Protein AF-A0A1I2RCV0-F1 (afdb_monomer_lite)

Secondary structure (DSSP, 8-state):
--HHHHHHHHHHHTT-HHHHHHHHHHHHHHHTTSS-HHHHHHHHHHHHHHHHHHHHHHHHHHHHT-SS---GGG--TTT-TTS-HHHHHHHHHTGGGG-

Sequence (99 aa):
MNQYQRLIDNLTKLNLNNMAESIADYRQQVNDSQISFSEALLELTDKEIAYQRQESLKRRIKRARFPIVKRLSDFNYQFQPLVNRQQIDEFATMSFLDN

pLDDT: mean 93.37, std 5.41, range [58.44, 97.88]

Organism: NCBI:txid1423798

Foldseek 3Di:
DDPLVVVLVVCVVVVLNQLSVCVVVLVVCCVVVVDPPVVSVVVSVVVSVVVVVVVVVVVVVVVVPPVDDDDPVNDDCVVPVVDDPVVVVCVVVVVVVVD

Structure (mmCIF, N/CA/C/O backbone):
data_AF-A0A1I2RCV0-F1
#
_entry.id   AF-A0A1I2RCV0-F1
#
loop_
_atom_site.group_PDB
_atom_site.id
_atom_site.type_symbol
_atom_site.label_atom_id
_atom_site.label_alt_id
_atom_site.label_comp_id
_atom_site.label_asym_id
_atom_site.label_entity_id
_atom_site.label_seq_id
_atom_site.pdbx_PDB_ins_code
_atom_site.Cartn_x
_atom_site.Cartn_y
_atom_site.Cartn_z
_atom_site.occupancy
_atom_site.B_iso_or_equiv
_atom_site.auth_seq_id
_atom_site.auth_comp_id
_atom_site.auth_asym_id
_atom_site.auth_atom_id
_atom_site.pdbx_PDB_model_num
ATOM 1 N N . MET A 1 1 ? 0.869 17.211 24.564 1.00 61.44 1 MET A N 1
ATOM 2 C CA . MET A 1 1 ? 0.767 16.652 23.196 1.00 61.44 1 MET A CA 1
ATOM 3 C C . MET A 1 1 ? -0.523 15.844 23.108 1.00 61.44 1 MET A C 1
ATOM 5 O O . MET A 1 1 ? -0.737 15.017 23.984 1.00 61.44 1 MET A O 1
ATOM 9 N N . ASN A 1 2 ? -1.413 16.131 22.151 1.00 90.81 2 ASN A N 1
ATOM 10 C CA . ASN A 1 2 ? -2.700 15.428 22.010 1.00 90.81 2 ASN A CA 1
ATOM 11 C C . ASN A 1 2 ? -2.464 13.974 21.533 1.00 90.81 2 ASN A C 1
ATOM 13 O O . ASN A 1 2 ? -1.523 13.728 20.776 1.00 90.81 2 ASN A O 1
ATOM 17 N N . GLN A 1 3 ? -3.300 13.023 21.969 1.00 92.12 3 GLN A N 1
ATOM 18 C CA . GLN A 1 3 ? -3.276 11.619 21.535 1.00 92.12 3 GLN A CA 1
ATOM 19 C C . GLN A 1 3 ? -3.247 11.479 20.004 1.00 92.12 3 GLN A C 1
ATOM 21 O O . GLN A 1 3 ? -2.489 10.661 19.489 1.00 92.12 3 GLN A O 1
ATOM 26 N N . TYR A 1 4 ? -3.988 12.326 19.282 1.00 91.94 4 TYR A N 1
ATOM 27 C CA . TYR A 1 4 ? -4.002 12.332 17.816 1.00 91.94 4 TYR A CA 1
ATOM 28 C C . TYR A 1 4 ? -2.633 12.675 17.207 1.00 91.94 4 TYR A C 1
ATOM 30 O O . TYR A 1 4 ? -2.157 11.983 16.313 1.00 91.94 4 TYR A O 1
ATOM 38 N N . GLN A 1 5 ? -1.948 13.687 17.748 1.00 94.12 5 GLN A N 1
ATOM 39 C CA . GLN A 1 5 ? -0.611 14.056 17.274 1.00 94.12 5 GLN A CA 1
ATOM 40 C C . GLN A 1 5 ? 0.394 12.927 17.518 1.00 94.12 5 GLN A C 1
ATOM 42 O O . GLN A 1 5 ? 1.200 12.607 16.655 1.00 94.12 5 GLN A O 1
ATOM 47 N N . ARG A 1 6 ? 0.317 12.277 18.685 1.00 96.44 6 ARG A N 1
ATOM 48 C CA . ARG A 1 6 ? 1.188 11.141 19.006 1.00 96.44 6 ARG A CA 1
ATOM 49 C C . ARG A 1 6 ? 0.943 9.948 18.075 1.00 96.44 6 ARG A C 1
ATOM 51 O O . ARG A 1 6 ? 1.889 9.234 17.761 1.00 96.44 6 ARG A O 1
ATOM 58 N N . LEU A 1 7 ? -0.300 9.730 17.644 1.00 95.12 7 LEU A N 1
ATOM 59 C CA . LEU A 1 7 ? -0.640 8.703 16.662 1.00 95.12 7 LEU A CA 1
ATOM 60 C C . LEU A 1 7 ? 0.008 8.998 15.306 1.00 95.12 7 LEU A C 1
ATOM 62 O O . LEU A 1 7 ? 0.703 8.129 14.790 1.00 95.12 7 LEU A O 1
ATOM 66 N N . ILE A 1 8 ? -0.144 10.218 14.783 1.00 96.19 8 ILE A N 1
ATOM 67 C CA . ILE A 1 8 ? 0.514 10.640 13.535 1.00 96.19 8 ILE A CA 1
ATOM 68 C C . ILE A 1 8 ? 2.029 10.444 13.639 1.00 96.19 8 ILE A C 1
ATOM 70 O O . ILE A 1 8 ? 2.627 9.798 12.784 1.00 96.19 8 ILE A O 1
ATOM 74 N N . ASP A 1 9 ? 2.649 10.919 14.720 1.00 96.69 9 ASP A N 1
ATOM 75 C CA . ASP A 1 9 ? 4.094 10.788 14.909 1.00 96.69 9 ASP A CA 1
ATOM 76 C C . ASP A 1 9 ? 4.548 9.320 14.949 1.00 96.69 9 ASP A C 1
ATOM 78 O O . ASP A 1 9 ? 5.611 8.979 14.425 1.00 96.69 9 ASP A O 1
ATOM 82 N N . ASN A 1 10 ? 3.759 8.436 15.570 1.00 97.38 10 ASN A N 1
ATOM 83 C CA . ASN A 1 10 ? 4.038 7.002 15.593 1.00 97.38 10 ASN A CA 1
ATOM 84 C C . ASN A 1 10 ? 3.932 6.386 14.192 1.00 97.38 10 ASN A C 1
ATOM 86 O O . ASN A 1 10 ? 4.820 5.630 13.806 1.00 97.38 10 ASN A O 1
ATOM 90 N N . LEU A 1 11 ? 2.885 6.718 13.433 1.00 96.62 11 LEU A N 1
ATOM 91 C CA . LEU A 1 11 ? 2.695 6.227 12.065 1.00 96.62 11 LEU A CA 1
ATOM 92 C C . LEU A 1 11 ? 3.860 6.654 11.167 1.00 96.62 11 LEU A C 1
ATOM 94 O O . LEU A 1 11 ? 4.467 5.811 10.510 1.00 96.62 11 LEU A O 1
ATOM 98 N N . THR A 1 12 ? 4.266 7.921 11.240 1.00 95.44 12 THR A N 1
ATOM 99 C CA . THR A 1 12 ? 5.425 8.439 10.502 1.00 95.44 12 THR A CA 1
ATOM 100 C C . THR A 1 12 ? 6.719 7.711 10.881 1.00 95.44 12 THR A C 1
ATOM 102 O O . THR A 1 12 ? 7.490 7.314 10.008 1.00 95.44 12 THR A O 1
ATOM 105 N N . LYS A 1 13 ? 6.962 7.455 12.177 1.00 96.94 13 LYS A N 1
ATOM 106 C CA . LYS A 1 13 ? 8.143 6.693 12.640 1.00 96.94 13 LYS A CA 1
ATOM 107 C C . LYS A 1 13 ? 8.154 5.244 12.154 1.00 96.94 13 LYS A C 1
ATOM 109 O O . LYS A 1 13 ? 9.226 4.688 11.929 1.00 96.94 13 LYS A O 1
ATOM 114 N N . LEU A 1 14 ? 6.979 4.643 11.986 1.00 96.69 14 LEU A N 1
ATOM 115 C CA . LEU A 1 14 ? 6.813 3.308 11.412 1.00 96.69 14 LEU A CA 1
ATOM 116 C C . LEU A 1 14 ? 6.889 3.305 9.874 1.00 96.69 14 LEU A C 1
ATOM 118 O O . LEU A 1 14 ? 6.795 2.241 9.269 1.00 96.69 14 LEU A O 1
ATOM 122 N N . ASN A 1 15 ? 7.117 4.462 9.242 1.00 94.81 15 ASN A N 1
ATOM 123 C CA . ASN A 1 15 ? 7.059 4.674 7.793 1.00 94.81 15 ASN A CA 1
ATOM 124 C C . ASN A 1 15 ? 5.676 4.395 7.182 1.00 94.81 15 ASN A C 1
ATOM 126 O O . ASN A 1 15 ? 5.593 4.044 6.008 1.00 94.81 15 ASN A O 1
ATOM 130 N N . LEU A 1 16 ? 4.606 4.566 7.961 1.00 97.12 16 LEU A N 1
ATOM 131 C CA . LEU A 1 16 ? 3.213 4.437 7.530 1.00 97.12 16 LEU A CA 1
ATOM 132 C C . LEU A 1 16 ? 2.661 5.811 7.114 1.00 97.12 16 LEU A C 1
ATOM 134 O O . LEU A 1 16 ? 1.707 6.324 7.700 1.00 97.12 16 LEU A O 1
ATOM 138 N N . ASN A 1 17 ? 3.344 6.470 6.177 1.00 94.12 17 ASN A N 1
ATOM 139 C CA . ASN A 1 17 ? 3.119 7.890 5.886 1.00 94.12 17 ASN A CA 1
ATOM 140 C C . ASN A 1 17 ? 1.774 8.145 5.193 1.00 94.12 17 ASN A C 1
ATOM 142 O O . ASN A 1 17 ? 1.098 9.113 5.521 1.00 94.12 17 ASN A O 1
ATOM 146 N N . ASN A 1 18 ? 1.355 7.266 4.280 1.00 95.50 18 ASN A N 1
ATOM 147 C CA . ASN A 1 18 ? 0.069 7.403 3.593 1.00 95.50 18 ASN A CA 1
ATOM 148 C C . 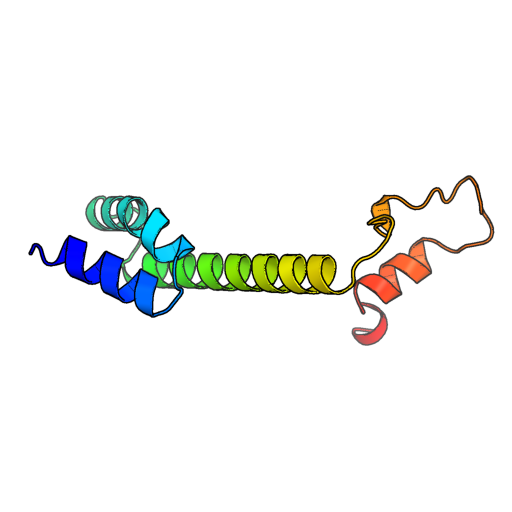ASN A 1 18 ? -1.088 7.174 4.577 1.00 95.50 18 ASN A C 1
ATOM 150 O O . ASN A 1 18 ? -2.077 7.908 4.579 1.00 95.50 18 ASN A O 1
ATOM 154 N N . MET A 1 19 ? -0.915 6.216 5.490 1.00 96.19 19 MET A N 1
ATOM 155 C CA . MET A 1 19 ? -1.838 6.015 6.602 1.00 96.19 19 MET A CA 1
ATOM 156 C C . MET A 1 19 ? -1.911 7.253 7.508 1.00 96.19 19 MET A C 1
ATOM 158 O O . MET A 1 19 ? -3.008 7.659 7.877 1.00 96.19 19 MET A O 1
ATOM 162 N N . ALA A 1 20 ? -0.778 7.882 7.839 1.00 96.19 20 ALA A N 1
ATOM 163 C CA . ALA A 1 20 ? -0.743 9.101 8.653 1.00 96.19 20 ALA A CA 1
ATOM 164 C C . ALA A 1 20 ? -1.469 10.285 7.991 1.00 96.19 20 ALA A C 1
ATOM 166 O O . ALA A 1 20 ? -2.122 11.063 8.685 1.00 96.19 20 ALA A O 1
ATOM 167 N N . GLU A 1 21 ? -1.380 10.402 6.666 1.00 94.88 21 GLU A N 1
ATOM 168 C CA . GLU A 1 21 ? -2.088 11.418 5.879 1.00 94.88 21 GLU A CA 1
ATOM 169 C C . GLU A 1 21 ? -3.596 11.132 5.792 1.00 94.88 21 GLU A C 1
ATOM 171 O O . GLU A 1 21 ? -4.403 12.051 5.904 1.00 94.88 21 GLU A O 1
ATOM 176 N N . SER A 1 22 ? -3.983 9.860 5.656 1.00 94.88 22 SER A N 1
ATOM 177 C CA . SER A 1 22 ? -5.376 9.454 5.413 1.00 94.88 22 SER A CA 1
ATOM 178 C C . SER A 1 22 ? -6.200 9.219 6.687 1.00 94.88 22 SER A C 1
ATOM 180 O O . SER A 1 22 ? -7.428 9.163 6.632 1.00 94.88 22 SER A O 1
ATOM 182 N N . ILE A 1 23 ? -5.567 9.049 7.854 1.00 94.94 23 ILE A N 1
ATOM 183 C CA . ILE A 1 23 ? -6.258 8.619 9.085 1.00 94.94 23 ILE A CA 1
ATOM 184 C C . ILE A 1 23 ? -7.339 9.597 9.566 1.00 94.94 23 ILE A C 1
ATOM 186 O O . ILE A 1 23 ? -8.280 9.180 10.245 1.00 94.94 23 ILE A O 1
ATOM 190 N N . ALA A 1 24 ? -7.226 10.882 9.218 1.00 93.94 24 ALA A N 1
ATOM 191 C CA . ALA A 1 24 ? -8.223 11.898 9.548 1.00 93.94 24 ALA A CA 1
ATOM 192 C C . ALA A 1 24 ? -9.578 11.582 8.895 1.00 93.94 24 ALA A C 1
ATOM 194 O O . ALA A 1 24 ? -10.606 11.560 9.576 1.00 93.94 24 ALA A O 1
ATOM 195 N N . ASP A 1 25 ? -9.550 11.256 7.603 1.00 94.38 25 ASP A N 1
ATOM 196 C CA . ASP A 1 25 ? -10.736 10.989 6.789 1.00 94.38 25 ASP A CA 1
ATOM 197 C C . ASP A 1 25 ? -11.418 9.691 7.229 1.00 94.38 25 ASP A C 1
ATOM 199 O O . ASP A 1 25 ? -12.635 9.632 7.398 1.00 94.38 25 ASP A O 1
ATOM 203 N N . TYR A 1 26 ? -10.624 8.652 7.491 1.00 94.38 26 TYR A N 1
ATOM 204 C CA . TYR A 1 26 ? -11.131 7.368 7.978 1.00 94.38 26 TYR A CA 1
ATOM 205 C C . TYR A 1 26 ? -11.721 7.469 9.384 1.00 94.38 26 TYR A C 1
ATOM 207 O O . TYR A 1 26 ? -12.743 6.852 9.677 1.00 94.38 26 TYR A O 1
ATOM 215 N N . ARG A 1 27 ? -11.126 8.290 10.257 1.00 93.38 27 ARG A N 1
ATOM 216 C CA . ARG A 1 27 ? -11.690 8.566 11.582 1.00 93.38 27 ARG A CA 1
ATOM 217 C C . ARG A 1 27 ? -13.069 9.212 11.468 1.00 93.38 27 ARG A C 1
ATOM 219 O O . ARG A 1 27 ? -13.954 8.858 12.243 1.00 9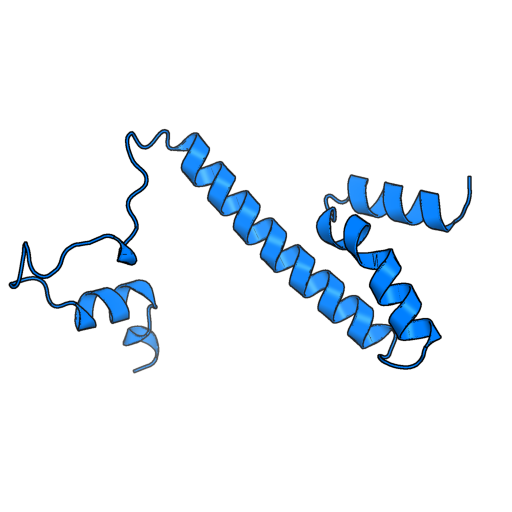3.38 27 ARG A O 1
ATOM 226 N N . GLN A 1 28 ? -13.247 10.150 10.539 1.00 93.62 28 GLN A N 1
ATOM 227 C CA . GLN A 1 28 ? -14.547 10.771 10.311 1.00 93.62 28 GLN A CA 1
ATOM 228 C C . GLN A 1 28 ? -15.571 9.744 9.815 1.00 93.62 28 GLN A C 1
ATOM 230 O O . GLN A 1 28 ? -16.639 9.638 10.403 1.00 93.62 28 GLN A O 1
ATOM 235 N N . GLN A 1 29 ? -15.217 8.913 8.834 1.00 94.81 29 GLN A N 1
ATOM 236 C CA . GLN A 1 29 ? -16.115 7.877 8.308 1.00 94.81 29 GLN A CA 1
ATOM 237 C C . GLN A 1 29 ? -16.560 6.859 9.370 1.00 94.81 29 GLN A C 1
ATOM 239 O O . GLN A 1 29 ? -17.721 6.450 9.378 1.00 94.81 29 GLN A O 1
ATOM 244 N N . VAL A 1 30 ? -15.668 6.482 10.293 1.00 96.00 30 VAL A N 1
ATOM 245 C CA . VAL A 1 30 ? -16.012 5.607 11.427 1.00 96.00 30 VAL A CA 1
ATOM 246 C C . VAL A 1 30 ? -16.959 6.309 12.402 1.00 96.00 30 VAL A C 1
ATOM 248 O O . VAL A 1 30 ? -17.932 5.706 12.849 1.00 96.00 30 VAL A O 1
ATOM 251 N N . ASN A 1 31 ? -16.714 7.585 12.722 1.00 94.62 31 ASN A N 1
ATOM 252 C CA . ASN A 1 31 ? -17.605 8.360 13.596 1.00 94.62 31 ASN A CA 1
ATOM 253 C C . ASN A 1 31 ? -18.997 8.541 12.972 1.00 94.62 31 ASN A C 1
ATOM 255 O O . ASN A 1 31 ? -20.002 8.455 13.674 1.00 94.62 31 ASN A O 1
ATOM 259 N N . ASP A 1 32 ? -19.044 8.728 11.653 1.00 96.12 32 ASP A N 1
ATOM 260 C CA . ASP A 1 32 ? -20.268 8.871 10.863 1.00 96.12 32 ASP A CA 1
ATOM 261 C C . ASP A 1 32 ? -20.945 7.513 10.578 1.00 96.12 32 ASP A C 1
ATOM 263 O O . ASP A 1 32 ? -21.928 7.449 9.837 1.00 96.12 32 ASP A O 1
ATOM 267 N N . SER A 1 33 ? -20.429 6.420 11.163 1.00 92.56 33 SER A N 1
ATOM 268 C CA . SER A 1 33 ? -20.919 5.041 11.014 1.00 92.56 33 SER A CA 1
ATOM 269 C C . SER A 1 33 ? -21.026 4.561 9.559 1.00 92.56 33 SER A C 1
ATOM 271 O O . SER A 1 33 ? -21.833 3.685 9.256 1.00 92.56 33 SER A O 1
ATOM 273 N N . GLN A 1 34 ? -20.221 5.129 8.653 1.00 94.31 34 GLN A N 1
ATOM 274 C CA . GLN A 1 34 ? -20.183 4.740 7.238 1.00 94.31 34 GLN A CA 1
ATOM 275 C C . GLN A 1 34 ? -19.430 3.427 7.028 1.00 94.31 34 GLN A C 1
ATOM 277 O O . GLN A 1 34 ? -19.798 2.629 6.172 1.00 94.31 34 GLN A O 1
ATOM 282 N N . ILE A 1 35 ? -18.385 3.213 7.827 1.00 95.31 35 ILE A N 1
ATOM 283 C CA . ILE A 1 35 ? -17.562 2.004 7.836 1.00 95.31 35 ILE A CA 1
ATOM 284 C C . ILE A 1 35 ? -17.256 1.615 9.281 1.00 95.31 35 ILE A C 1
ATOM 286 O O . ILE A 1 35 ? -17.180 2.463 10.175 1.00 95.31 35 ILE A O 1
ATOM 290 N N . SER A 1 36 ? -17.052 0.327 9.523 1.00 96.69 36 SER A N 1
ATOM 291 C CA . SER A 1 36 ? -16.568 -0.156 10.811 1.00 96.69 36 SER A CA 1
ATOM 292 C C . SER A 1 36 ? -15.102 0.229 11.037 1.00 96.69 36 SER A C 1
ATOM 294 O O . SER A 1 36 ? -14.328 0.463 10.108 1.00 96.69 36 SER A O 1
ATOM 296 N N . PHE A 1 37 ? -14.677 0.242 12.303 1.00 94.62 37 PHE A N 1
ATOM 297 C CA . PHE A 1 37 ? -13.274 0.483 12.652 1.00 94.62 37 PHE A CA 1
ATOM 298 C C . PHE A 1 37 ? -12.318 -0.533 12.001 1.00 94.62 37 PHE A C 1
ATOM 300 O O . PHE A 1 37 ? -11.227 -0.168 11.566 1.00 94.62 37 PHE A O 1
ATOM 307 N N . SER A 1 38 ? -12.728 -1.802 11.915 1.00 96.81 38 SER A N 1
ATOM 308 C CA . SER A 1 38 ? -11.928 -2.860 11.294 1.00 96.81 38 SER A CA 1
ATOM 309 C C . SER A 1 38 ? -11.783 -2.668 9.784 1.00 96.81 38 SER A C 1
ATOM 311 O O . SER A 1 38 ? -10.681 -2.841 9.271 1.00 96.81 38 SER A O 1
ATOM 313 N N . GLU A 1 39 ? -12.849 -2.265 9.087 1.00 96.88 39 GLU A N 1
ATOM 314 C CA . GLU A 1 39 ? -12.797 -1.931 7.654 1.00 96.88 39 GLU A CA 1
ATOM 315 C C . GLU A 1 39 ? -11.895 -0.722 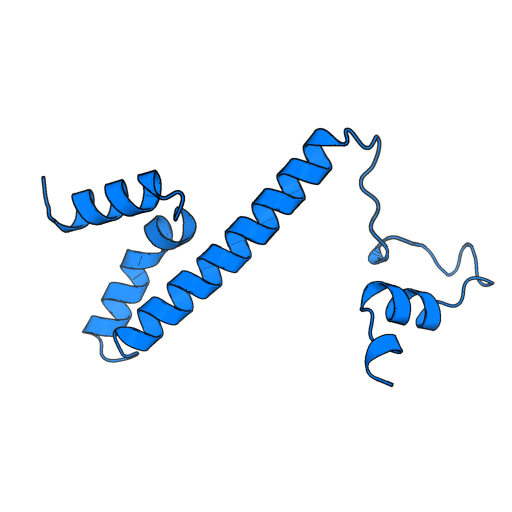7.401 1.00 96.88 39 GLU A C 1
ATOM 317 O O . GLU A 1 39 ? -11.020 -0.777 6.541 1.00 96.88 39 GLU A O 1
ATOM 322 N N . ALA A 1 40 ? -12.021 0.330 8.216 1.00 97.00 40 ALA A N 1
ATOM 323 C CA . ALA A 1 40 ? -11.158 1.503 8.120 1.00 97.00 40 ALA A CA 1
ATOM 324 C C . ALA A 1 40 ? -9.672 1.146 8.271 1.00 97.00 40 ALA A C 1
ATOM 326 O O . ALA A 1 40 ? -8.834 1.620 7.504 1.00 97.00 40 ALA A O 1
ATOM 327 N N . LEU A 1 41 ? -9.331 0.300 9.251 1.00 96.88 41 LEU A N 1
ATOM 328 C CA . LEU A 1 41 ? -7.956 -0.165 9.434 1.00 96.88 41 LEU A CA 1
ATOM 329 C C . LEU A 1 41 ? -7.471 -1.006 8.254 1.00 96.88 41 LEU A C 1
ATOM 331 O O . LEU A 1 41 ? -6.343 -0.797 7.813 1.00 96.88 41 LEU A O 1
ATOM 335 N N . LEU A 1 42 ? -8.300 -1.920 7.744 1.00 97.88 42 LEU A N 1
ATOM 336 C CA . LEU A 1 42 ? -7.950 -2.751 6.594 1.00 97.88 42 LEU A CA 1
ATOM 337 C C . LEU A 1 42 ? -7.632 -1.880 5.375 1.00 97.88 42 LEU A C 1
ATOM 339 O O . LEU A 1 42 ? -6.532 -1.972 4.832 1.00 97.88 42 LEU A O 1
ATOM 343 N N . GLU A 1 43 ? -8.526 -0.958 5.019 1.00 97.31 43 GLU A N 1
ATOM 344 C CA . GLU A 1 43 ? -8.324 -0.066 3.876 1.00 97.31 43 GLU A CA 1
ATOM 345 C C . GLU A 1 43 ? -7.098 0.841 4.034 1.00 97.31 43 GLU A C 1
ATOM 347 O O . GLU A 1 43 ? -6.338 1.034 3.081 1.00 97.31 43 GLU A O 1
ATOM 352 N N . LEU A 1 44 ? -6.876 1.387 5.235 1.00 97.19 44 LEU A N 1
ATOM 353 C CA . LEU A 1 44 ? -5.679 2.172 5.536 1.00 97.19 44 LEU A CA 1
ATOM 354 C C . LEU A 1 44 ? -4.406 1.341 5.334 1.00 97.19 44 LEU A C 1
ATOM 356 O O . LEU A 1 44 ? -3.441 1.828 4.740 1.00 97.19 44 LEU A O 1
ATOM 360 N N . THR A 1 45 ? -4.396 0.086 5.794 1.00 97.44 45 THR A N 1
ATOM 361 C CA . THR A 1 45 ? -3.241 -0.801 5.610 1.00 97.44 45 THR A CA 1
ATOM 362 C C . THR A 1 45 ? -3.040 -1.214 4.156 1.00 97.44 45 THR A C 1
ATOM 364 O O . THR A 1 45 ? -1.902 -1.207 3.687 1.00 97.44 45 THR A O 1
ATOM 367 N N . ASP A 1 46 ? -4.108 -1.488 3.406 1.00 97.81 46 ASP A N 1
ATOM 368 C CA . ASP A 1 46 ? -4.027 -1.820 1.982 1.00 97.81 46 ASP A CA 1
ATOM 369 C C . ASP A 1 46 ? -3.481 -0.643 1.164 1.00 97.81 46 ASP A C 1
ATOM 371 O O . ASP A 1 46 ? -2.584 -0.817 0.328 1.00 97.81 46 ASP A O 1
ATOM 375 N N . LYS A 1 47 ? -3.952 0.578 1.457 1.00 96.38 47 LYS A N 1
ATOM 376 C CA . LYS A 1 47 ? -3.426 1.816 0.864 1.00 96.38 47 LYS A CA 1
ATOM 377 C C . LYS A 1 47 ? -1.945 2.004 1.165 1.00 96.38 47 LYS A C 1
ATOM 379 O O . LYS A 1 47 ? -1.169 2.296 0.254 1.00 96.38 47 LYS A O 1
ATOM 384 N N . GLU A 1 48 ? -1.532 1.801 2.412 1.00 97.56 48 GLU A N 1
ATOM 385 C CA . GLU A 1 48 ? -0.130 1.925 2.806 1.00 97.56 48 GLU A CA 1
ATOM 386 C C . GLU A 1 48 ? 0.751 0.874 2.113 1.00 97.56 48 GLU A C 1
ATOM 388 O O . GLU A 1 48 ? 1.804 1.210 1.571 1.00 97.56 48 GLU A O 1
ATOM 393 N N . ILE A 1 49 ? 0.307 -0.384 2.036 1.00 97.44 49 ILE A N 1
ATOM 394 C CA . ILE A 1 49 ? 1.024 -1.451 1.323 1.00 97.44 49 ILE A CA 1
ATOM 395 C C . ILE A 1 49 ? 1.188 -1.092 -0.159 1.00 97.44 49 ILE A C 1
ATOM 397 O O . ILE A 1 49 ? 2.286 -1.225 -0.716 1.00 97.44 49 ILE A O 1
ATOM 401 N N . ALA A 1 50 ? 0.123 -0.620 -0.812 1.00 96.69 50 ALA A N 1
ATOM 402 C CA . ALA A 1 50 ? 0.170 -0.189 -2.207 1.00 96.69 50 ALA A CA 1
ATOM 403 C C . ALA A 1 50 ? 1.144 0.986 -2.405 1.00 96.69 50 ALA A C 1
ATOM 405 O O . ALA A 1 50 ? 1.989 0.950 -3.308 1.00 96.69 50 ALA A O 1
ATOM 406 N N . TYR A 1 51 ? 1.090 1.982 -1.518 1.00 96.12 51 TYR A N 1
ATOM 407 C CA . TYR A 1 51 ? 1.985 3.135 -1.523 1.00 96.12 51 TYR A CA 1
ATOM 408 C C . TYR A 1 51 ? 3.453 2.723 -1.363 1.00 96.12 51 TYR A C 1
ATOM 410 O O . TYR A 1 51 ? 4.299 3.078 -2.189 1.00 96.12 51 TYR A O 1
ATOM 418 N N . GLN A 1 52 ? 3.773 1.892 -0.370 1.00 95.38 52 GLN A N 1
ATOM 419 C CA . GLN A 1 52 ? 5.137 1.419 -0.138 1.00 95.38 52 GLN A CA 1
ATOM 420 C C . GLN A 1 52 ? 5.677 0.594 -1.308 1.00 95.38 52 GLN A C 1
ATOM 422 O O . GLN A 1 52 ? 6.851 0.737 -1.673 1.00 95.38 52 GLN A O 1
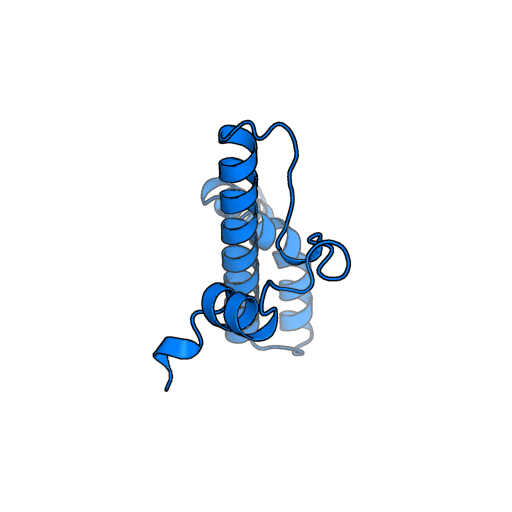ATOM 427 N N . ARG A 1 53 ? 4.840 -0.242 -1.940 1.00 95.38 53 ARG A N 1
ATOM 428 C CA . ARG A 1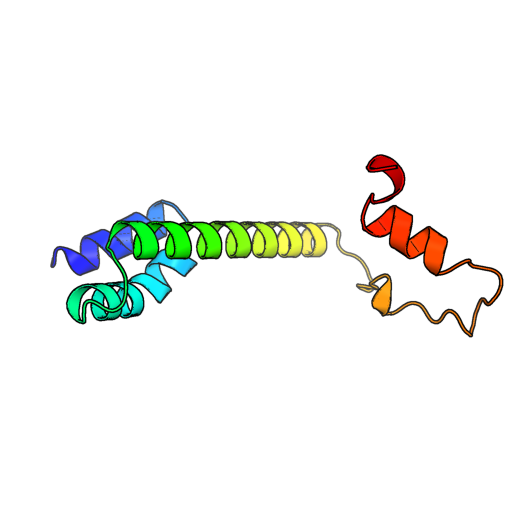 53 ? 5.208 -0.978 -3.163 1.00 95.38 53 ARG A CA 1
ATOM 429 C C . ARG A 1 53 ? 5.571 -0.012 -4.290 1.00 95.38 53 ARG A C 1
ATOM 431 O O . ARG A 1 53 ? 6.622 -0.184 -4.918 1.00 95.38 53 ARG A O 1
ATOM 438 N N . GLN A 1 54 ? 4.759 1.023 -4.507 1.00 94.69 54 GLN A N 1
ATOM 439 C CA . GLN A 1 54 ? 4.999 2.036 -5.534 1.00 94.69 54 GLN A CA 1
ATOM 440 C C . GLN A 1 54 ? 6.275 2.844 -5.253 1.00 94.69 54 GLN A C 1
ATOM 442 O O . GLN A 1 54 ? 7.116 2.994 -6.141 1.00 94.69 54 GLN A O 1
ATOM 447 N N . GLU A 1 55 ? 6.472 3.315 -4.022 1.00 94.81 55 GLU A N 1
ATOM 448 C CA . GLU A 1 55 ? 7.661 4.076 -3.627 1.00 94.81 55 GLU A CA 1
ATOM 449 C C . GLU A 1 55 ? 8.935 3.229 -3.677 1.00 94.81 55 GLU A C 1
ATOM 451 O O . GLU A 1 55 ? 9.998 3.686 -4.106 1.00 94.81 55 GLU A O 1
ATOM 456 N N . SER A 1 56 ? 8.853 1.957 -3.287 1.00 95.25 56 SER A N 1
ATOM 457 C CA . SER A 1 56 ? 9.953 1.003 -3.438 1.00 95.25 56 SER A CA 1
ATOM 458 C C . SER A 1 56 ? 10.329 0.819 -4.913 1.00 95.25 56 SER A C 1
ATOM 460 O O . SER A 1 56 ? 11.510 0.900 -5.263 1.00 95.25 56 SER A O 1
ATOM 462 N N . LEU A 1 57 ? 9.341 0.667 -5.802 1.00 93.50 57 LEU A N 1
ATOM 463 C CA . LEU A 1 57 ? 9.566 0.574 -7.245 1.00 93.50 57 LEU A CA 1
ATOM 464 C C . LEU A 1 57 ? 10.195 1.855 -7.815 1.00 93.50 57 LEU A C 1
ATOM 466 O O . LEU A 1 57 ? 11.211 1.771 -8.509 1.00 93.50 57 LEU A O 1
ATOM 470 N N . LYS A 1 58 ? 9.658 3.037 -7.482 1.00 92.69 58 LYS A N 1
ATOM 471 C CA . LYS A 1 58 ? 10.220 4.335 -7.900 1.00 92.69 58 LYS A CA 1
ATOM 472 C C . LYS A 1 58 ? 11.675 4.482 -7.454 1.00 92.69 58 LYS A C 1
ATOM 474 O O . LYS A 1 58 ? 12.529 4.869 -8.253 1.00 92.69 58 LYS A O 1
ATOM 479 N N . ARG A 1 59 ? 11.988 4.120 -6.203 1.00 94.88 59 ARG A N 1
ATOM 480 C CA . ARG A 1 59 ? 13.363 4.142 -5.676 1.00 94.88 59 ARG A CA 1
ATOM 481 C C . ARG A 1 59 ? 14.287 3.195 -6.438 1.00 94.88 59 ARG A C 1
ATOM 483 O O . ARG A 1 59 ? 15.403 3.599 -6.761 1.00 94.88 59 ARG A O 1
ATOM 490 N N . ARG A 1 60 ? 13.845 1.972 -6.756 1.00 95.38 60 ARG A N 1
ATOM 491 C CA . ARG A 1 60 ? 14.630 1.022 -7.568 1.00 95.38 60 ARG A CA 1
ATOM 492 C C . ARG A 1 60 ? 14.916 1.573 -8.965 1.00 95.38 60 ARG A C 1
ATOM 494 O O . ARG A 1 60 ? 16.073 1.578 -9.373 1.00 95.38 60 ARG A O 1
ATOM 501 N N . ILE A 1 61 ? 13.905 2.114 -9.647 1.00 92.94 61 ILE A N 1
ATOM 502 C CA . ILE A 1 61 ? 14.062 2.719 -10.981 1.00 92.94 61 ILE A CA 1
ATOM 503 C C . ILE A 1 61 ? 15.044 3.897 -10.936 1.00 92.94 61 ILE A C 1
ATOM 505 O O . ILE A 1 61 ? 15.972 3.958 -11.740 1.00 92.94 61 ILE A O 1
ATOM 509 N N . LYS A 1 62 ? 14.901 4.798 -9.954 1.00 92.56 62 LYS A N 1
ATOM 510 C CA . LYS A 1 62 ? 15.811 5.941 -9.774 1.00 92.56 62 LYS A CA 1
ATOM 511 C C . LYS A 1 62 ? 17.257 5.492 -9.535 1.00 92.56 62 LYS A C 1
ATOM 513 O O . LYS A 1 62 ? 18.183 6.092 -10.073 1.00 92.56 62 LYS A O 1
ATOM 518 N N . ARG A 1 63 ? 17.461 4.434 -8.743 1.00 95.62 63 ARG A N 1
ATOM 519 C CA . ARG A 1 63 ? 18.795 3.875 -8.455 1.00 95.62 63 ARG A CA 1
ATOM 520 C C . ARG A 1 63 ? 19.435 3.192 -9.661 1.00 95.62 63 ARG A C 1
ATOM 522 O O . ARG A 1 63 ? 20.653 3.242 -9.774 1.00 95.62 63 ARG A O 1
ATOM 529 N N . ALA A 1 64 ? 18.641 2.607 -10.554 1.00 94.88 64 ALA A N 1
ATOM 530 C CA . ALA A 1 64 ? 19.135 1.954 -11.765 1.00 94.88 64 ALA A CA 1
ATOM 531 C C . ALA A 1 64 ? 19.706 2.932 -12.809 1.00 94.88 64 ALA A C 1
ATOM 533 O O . ALA A 1 64 ? 20.390 2.494 -13.728 1.00 94.88 64 ALA A O 1
ATOM 534 N N . ARG A 1 65 ? 19.457 4.247 -12.666 1.00 92.56 65 ARG A N 1
ATOM 535 C CA . ARG A 1 65 ? 19.976 5.305 -13.557 1.00 92.56 65 ARG A CA 1
ATOM 536 C C . ARG A 1 65 ? 19.705 5.032 -15.041 1.00 92.56 65 ARG A C 1
ATOM 538 O O . ARG A 1 65 ? 20.558 5.288 -15.887 1.00 92.56 65 ARG A O 1
ATOM 545 N N . PHE A 1 66 ? 18.516 4.516 -15.358 1.00 89.38 66 PHE A N 1
ATOM 546 C CA . PHE A 1 66 ? 18.124 4.332 -16.751 1.00 89.38 66 PHE A CA 1
ATOM 547 C C . PHE A 1 66 ? 18.181 5.676 -17.492 1.00 89.38 66 PHE A C 1
ATOM 549 O O . PHE A 1 66 ? 17.657 6.664 -16.972 1.00 89.38 66 PHE A O 1
ATOM 556 N N . PRO A 1 67 ? 18.775 5.730 -18.697 1.00 91.06 67 PRO A N 1
ATOM 557 C CA . PRO A 1 67 ? 18.833 6.962 -19.482 1.00 91.06 67 PRO A CA 1
ATOM 558 C C . PRO A 1 67 ? 17.434 7.427 -19.906 1.00 91.06 67 PRO A C 1
ATOM 560 O O . PRO A 1 67 ? 17.185 8.622 -20.024 1.00 91.06 67 PRO A O 1
ATOM 563 N N . ILE A 1 68 ? 16.513 6.479 -20.110 1.00 89.31 68 ILE A N 1
ATOM 564 C CA . ILE A 1 68 ? 15.102 6.709 -20.421 1.00 89.31 68 ILE A CA 1
ATOM 565 C C . ILE A 1 68 ? 14.286 5.628 -19.708 1.00 89.31 68 ILE A C 1
ATOM 567 O O . ILE A 1 68 ? 14.649 4.452 -19.741 1.00 89.31 68 ILE A O 1
ATOM 571 N N . VAL A 1 69 ? 13.168 6.007 -19.089 1.00 86.75 69 VAL A N 1
ATOM 572 C CA . VAL A 1 69 ? 12.187 5.048 -18.564 1.00 86.75 69 VAL A CA 1
ATOM 573 C C . VAL A 1 69 ? 11.198 4.729 -19.681 1.00 86.75 69 VAL A C 1
ATOM 575 O O . VAL A 1 69 ? 10.346 5.555 -19.990 1.00 86.75 69 VAL A O 1
ATOM 578 N N . LYS A 1 70 ? 11.320 3.546 -20.291 1.00 88.06 70 LYS A N 1
ATOM 579 C CA . LYS A 1 70 ? 10.333 3.013 -21.241 1.00 88.06 70 LYS A CA 1
ATOM 580 C C . LYS A 1 70 ? 9.561 1.860 -20.613 1.00 88.06 70 LYS A C 1
ATOM 582 O O . LYS A 1 70 ? 10.164 0.943 -20.059 1.00 88.06 70 LYS A O 1
ATOM 587 N N . ARG A 1 71 ? 8.236 1.904 -20.709 1.00 90.06 71 ARG A N 1
ATOM 588 C CA . ARG A 1 71 ? 7.326 0.832 -20.289 1.00 90.06 71 ARG A CA 1
ATOM 589 C C . ARG A 1 71 ? 6.927 -0.017 -21.492 1.00 90.06 71 ARG A C 1
ATOM 591 O O . ARG A 1 71 ? 7.001 0.441 -22.629 1.00 90.06 71 ARG A O 1
ATOM 598 N N . LEU A 1 72 ? 6.437 -1.230 -21.236 1.00 90.44 72 LEU A N 1
ATOM 599 C CA . LEU A 1 72 ? 5.851 -2.083 -22.281 1.00 90.44 72 LEU A CA 1
ATOM 600 C C . LEU A 1 72 ? 4.676 -1.391 -22.994 1.00 90.44 72 LEU A C 1
ATOM 602 O O . LEU A 1 72 ? 4.525 -1.541 -24.201 1.00 90.44 72 LEU A O 1
ATOM 606 N N . SER A 1 73 ? 3.907 -0.563 -22.274 1.00 89.75 73 SER A N 1
ATOM 607 C CA . SER A 1 73 ? 2.836 0.275 -22.837 1.00 89.75 73 SER A CA 1
ATOM 608 C C . SER A 1 73 ? 3.325 1.301 -23.860 1.00 89.75 73 SER A C 1
ATOM 610 O O . SER A 1 73 ? 2.549 1.731 -24.706 1.00 89.75 73 SER A O 1
ATOM 612 N N . ASP A 1 74 ? 4.597 1.695 -23.781 1.00 92.12 74 ASP A N 1
ATOM 613 C CA . ASP A 1 74 ? 5.196 2.713 -24.647 1.00 92.12 74 ASP A CA 1
ATOM 614 C C . ASP A 1 74 ? 5.831 2.085 -25.901 1.00 92.12 74 ASP A C 1
ATOM 616 O O . ASP A 1 74 ? 6.418 2.786 -26.733 1.00 92.12 74 ASP A O 1
ATOM 620 N N . PHE A 1 75 ? 5.783 0.753 -26.031 1.00 91.56 75 PHE A N 1
ATOM 621 C CA . PHE A 1 75 ? 6.329 0.048 -27.181 1.00 91.56 75 PHE A CA 1
ATOM 622 C C . PHE A 1 75 ? 5.407 0.200 -28.395 1.00 91.56 75 PHE A C 1
ATOM 624 O O . PHE A 1 75 ? 4.229 -0.155 -28.363 1.00 91.56 75 PHE A O 1
ATOM 631 N N . ASN A 1 76 ? 5.957 0.706 -29.501 1.00 92.25 76 ASN A N 1
ATOM 632 C CA . ASN A 1 76 ? 5.227 0.814 -30.756 1.00 92.25 76 ASN A CA 1
ATOM 633 C C . ASN A 1 76 ? 5.251 -0.528 -31.507 1.00 92.25 76 ASN A C 1
ATOM 635 O O . ASN A 1 76 ? 6.171 -0.799 -32.276 1.00 92.25 76 ASN A O 1
ATOM 639 N N . TYR A 1 77 ? 4.213 -1.343 -31.332 1.00 92.12 77 TYR A N 1
ATOM 640 C CA . TYR A 1 77 ? 4.070 -2.615 -32.051 1.00 92.12 77 TYR A CA 1
ATOM 641 C C . TYR A 1 77 ? 3.865 -2.446 -33.565 1.00 92.12 77 TYR A C 1
ATOM 643 O O . TYR A 1 77 ? 4.164 -3.366 -34.316 1.00 92.12 77 TYR A O 1
ATOM 651 N N . GLN A 1 78 ? 3.426 -1.276 -34.049 1.00 92.69 78 GLN A N 1
ATOM 652 C CA . GLN A 1 78 ? 3.362 -1.018 -35.495 1.00 92.69 78 GLN A CA 1
ATOM 653 C C . GLN A 1 78 ? 4.757 -0.865 -36.111 1.00 92.69 78 GLN A C 1
ATOM 655 O O . GLN A 1 78 ? 4.945 -1.176 -37.282 1.00 92.69 78 GLN A O 1
ATOM 660 N N . PHE A 1 79 ? 5.742 -0.406 -35.330 1.00 94.44 79 PHE A N 1
ATOM 661 C CA . PHE A 1 79 ? 7.132 -0.317 -35.781 1.00 94.44 79 PHE A CA 1
ATOM 662 C C . PHE A 1 79 ? 7.782 -1.700 -35.925 1.00 94.44 79 PHE A C 1
ATOM 664 O O . PHE A 1 79 ? 8.608 -1.894 -36.814 1.00 94.44 79 PHE A O 1
ATOM 671 N N . GLN A 1 80 ? 7.408 -2.663 -35.076 1.00 92.19 80 GLN A N 1
ATOM 672 C CA . GLN A 1 80 ? 7.878 -4.045 -35.165 1.00 92.19 80 GLN A CA 1
ATOM 673 C C . GLN A 1 80 ? 6.694 -5.029 -35.108 1.00 92.19 80 GLN A C 1
ATOM 675 O O . GLN A 1 80 ? 6.383 -5.556 -34.037 1.00 92.19 80 GLN A O 1
ATOM 680 N N . PRO A 1 81 ? 6.041 -5.300 -36.253 1.00 91.12 81 PRO A N 1
ATOM 681 C CA . PRO A 1 81 ? 4.832 -6.120 -36.307 1.00 91.12 81 PRO A CA 1
ATOM 682 C C . PRO A 1 81 ? 5.083 -7.614 -36.057 1.00 91.12 81 PRO A C 1
ATOM 684 O O . PRO A 1 81 ? 4.135 -8.349 -35.801 1.00 91.12 81 PRO A O 1
ATOM 687 N N . LEU A 1 82 ? 6.337 -8.079 -36.115 1.00 95.50 82 LEU A N 1
ATOM 688 C CA . LEU A 1 82 ? 6.677 -9.484 -35.854 1.00 95.50 82 LEU A CA 1
ATOM 689 C C . LEU A 1 82 ? 6.647 -9.849 -34.361 1.00 95.50 82 LEU A C 1
ATOM 691 O O . LEU A 1 82 ? 6.678 -11.029 -34.020 1.00 95.50 82 LEU A O 1
ATOM 695 N N . VAL A 1 83 ? 6.604 -8.862 -33.462 1.00 94.12 83 VAL A N 1
ATOM 696 C CA . VAL A 1 83 ? 6.499 -9.118 -32.021 1.00 94.12 83 VAL A CA 1
ATOM 697 C C . VAL A 1 83 ? 5.040 -9.395 -31.665 1.00 94.12 83 VAL A C 1
ATOM 699 O O . VAL A 1 83 ? 4.181 -8.524 -31.799 1.00 94.12 83 VAL A O 1
ATOM 702 N N . ASN A 1 84 ? 4.765 -10.601 -31.164 1.00 93.62 84 ASN A N 1
ATOM 703 C CA . ASN A 1 84 ? 3.433 -10.989 -30.709 1.00 93.62 84 ASN A CA 1
ATOM 704 C C . ASN A 1 84 ? 3.083 -10.280 -29.392 1.00 93.62 84 ASN A C 1
ATOM 706 O O . ASN A 1 84 ? 3.539 -10.672 -28.319 1.00 93.62 84 ASN A O 1
ATOM 710 N N . ARG A 1 85 ? 2.234 -9.253 -29.477 1.00 91.94 85 ARG A N 1
ATOM 711 C CA . ARG A 1 85 ? 1.784 -8.482 -28.313 1.00 91.94 85 ARG A CA 1
ATOM 712 C C . ARG A 1 85 ? 1.082 -9.337 -27.257 1.00 91.94 85 ARG A C 1
ATOM 714 O O . ARG A 1 85 ? 1.356 -9.148 -26.079 1.00 91.94 85 ARG A O 1
ATOM 721 N N . GLN A 1 86 ? 0.222 -10.272 -27.662 1.00 91.75 86 GLN A N 1
ATOM 722 C CA . GLN A 1 86 ? -0.514 -11.117 -26.718 1.00 91.75 86 GLN A CA 1
ATOM 723 C C . GLN A 1 86 ? 0.451 -11.936 -25.856 1.00 91.75 86 GLN A C 1
ATOM 725 O O . GLN A 1 86 ? 0.331 -11.951 -24.637 1.00 91.75 86 GLN A O 1
ATOM 730 N N . GLN A 1 87 ? 1.464 -12.535 -26.484 1.00 93.88 87 GLN A N 1
ATOM 731 C CA . GLN A 1 87 ? 2.481 -13.306 -25.772 1.00 93.88 87 GLN A CA 1
ATOM 732 C C . GLN A 1 87 ? 3.296 -12.433 -24.800 1.00 93.88 87 GLN A C 1
ATOM 734 O O . GLN A 1 87 ? 3.611 -12.859 -23.691 1.00 93.88 87 GLN A O 1
ATOM 739 N N . ILE A 1 88 ? 3.621 -11.191 -25.185 1.00 94.44 88 ILE A N 1
ATOM 740 C CA . ILE A 1 88 ? 4.292 -10.236 -24.288 1.00 94.44 88 ILE A CA 1
ATOM 741 C C . ILE A 1 88 ? 3.406 -9.881 -23.086 1.00 94.44 88 ILE A C 1
ATOM 743 O O . ILE A 1 88 ? 3.910 -9.823 -21.964 1.00 94.44 88 ILE A O 1
ATOM 747 N N . ASP A 1 89 ? 2.106 -9.671 -23.296 1.00 92.12 89 ASP A N 1
ATOM 748 C CA . ASP A 1 89 ? 1.154 -9.351 -22.226 1.00 92.12 89 ASP A CA 1
ATOM 749 C C . ASP A 1 89 ? 0.959 -10.549 -21.264 1.00 92.12 89 ASP A C 1
ATOM 751 O O . ASP A 1 89 ? 0.923 -10.369 -20.041 1.00 92.12 89 ASP A O 1
ATOM 755 N N . GLU A 1 90 ? 0.937 -11.781 -21.784 1.00 94.06 90 GLU A N 1
ATOM 756 C CA . GLU A 1 90 ? 0.926 -13.017 -20.983 1.00 94.06 90 GLU A CA 1
ATOM 757 C C . GLU A 1 90 ? 2.179 -13.131 -20.101 1.00 94.06 90 GLU A C 1
ATOM 759 O O . GLU A 1 90 ? 2.083 -13.389 -18.898 1.00 94.06 90 GLU A O 1
ATOM 764 N N . PHE A 1 91 ? 3.365 -12.855 -20.654 1.00 94.06 91 PHE A N 1
ATOM 765 C CA . PHE A 1 91 ? 4.611 -12.838 -19.881 1.00 94.06 91 PHE A CA 1
ATOM 766 C C . PHE A 1 91 ? 4.645 -11.719 -18.839 1.00 94.06 91 PHE A C 1
ATOM 768 O O . PHE A 1 91 ? 5.125 -11.931 -17.725 1.00 94.06 91 PHE A O 1
ATOM 775 N N . ALA A 1 92 ? 4.130 -10.533 -19.172 1.00 92.44 92 ALA A N 1
ATOM 776 C CA . ALA A 1 92 ? 4.110 -9.387 -18.267 1.00 92.44 92 ALA A CA 1
ATOM 777 C C . ALA A 1 92 ? 3.205 -9.612 -17.045 1.00 92.44 92 ALA A C 1
ATOM 779 O O . ALA A 1 92 ? 3.485 -9.086 -15.967 1.00 92.44 92 ALA A O 1
ATOM 780 N N . THR A 1 93 ? 2.132 -10.384 -17.217 1.00 92.00 93 THR A N 1
ATOM 781 C CA . THR A 1 93 ? 1.158 -10.713 -16.164 1.00 92.00 93 THR A CA 1
ATOM 782 C C . THR A 1 93 ? 1.441 -12.041 -15.465 1.00 92.00 93 THR A C 1
ATOM 784 O O . THR A 1 93 ? 0.857 -12.300 -14.419 1.00 92.00 93 THR A O 1
ATOM 787 N N . MET A 1 94 ? 2.347 -12.857 -16.013 1.00 91.75 94 MET A N 1
ATOM 788 C CA . MET A 1 94 ? 2.595 -14.249 -15.613 1.00 91.75 94 MET A CA 1
ATOM 789 C C . MET A 1 94 ? 1.366 -15.165 -15.728 1.00 91.75 94 MET A C 1
ATOM 791 O O . MET A 1 94 ? 1.364 -16.253 -15.163 1.00 91.75 94 MET A O 1
ATOM 795 N N . SER A 1 95 ? 0.345 -14.764 -16.489 1.00 90.62 95 SER A N 1
ATOM 796 C CA . SER A 1 95 ? -0.923 -15.5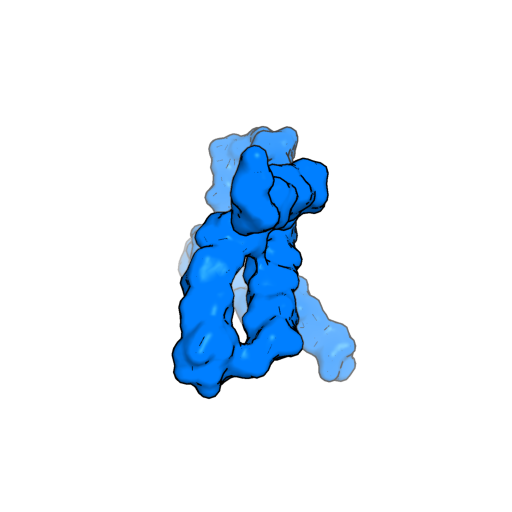02 -16.625 1.00 90.62 95 SER A CA 1
ATOM 797 C C . SER A 1 95 ? -0.764 -16.887 -17.257 1.00 90.62 95 SER A C 1
ATOM 799 O O . SER A 1 95 ? -1.613 -17.751 -17.076 1.00 90.62 95 SER A O 1
ATOM 801 N N . PHE A 1 96 ? 0.350 -17.146 -17.944 1.00 90.19 96 PHE A N 1
ATOM 802 C CA . PHE A 1 96 ? 0.680 -18.476 -18.456 1.00 90.19 96 PHE A CA 1
ATOM 803 C C . PHE A 1 96 ? 0.896 -19.528 -17.351 1.00 90.19 96 PHE A C 1
ATOM 805 O O . PHE A 1 96 ? 0.895 -20.714 -17.661 1.00 90.19 96 PHE A O 1
ATOM 812 N N . LEU A 1 97 ? 1.118 -19.115 -16.095 1.00 91.75 97 LEU A N 1
ATOM 813 C CA . LEU A 1 97 ? 1.249 -20.024 -14.950 1.00 91.75 97 LEU A CA 1
ATOM 814 C C . LEU A 1 97 ? -0.100 -20.529 -14.422 1.00 91.75 97 LEU A C 1
ATOM 816 O O . LEU A 1 97 ? -0.120 -21.529 -13.709 1.00 91.75 97 LEU A O 1
ATOM 820 N N . ASP A 1 98 ? -1.199 -19.852 -14.758 1.00 86.31 98 ASP A N 1
ATOM 821 C CA . ASP A 1 98 ? -2.549 -20.192 -14.296 1.00 86.31 98 ASP A CA 1
ATOM 822 C C . ASP A 1 98 ? -3.281 -21.166 -15.251 1.00 86.31 98 ASP A C 1
ATOM 824 O O . ASP A 1 98 ? -4.456 -21.467 -15.032 1.00 86.31 98 ASP A O 1
ATOM 828 N N . ASN A 1 99 ? -2.598 -21.655 -16.298 1.00 58.44 99 ASN A N 1
ATOM 829 C CA . ASN A 1 99 ? -3.117 -22.571 -17.327 1.00 58.44 99 ASN A CA 1
ATOM 830 C C . ASN A 1 99 ? -2.656 -24.023 -17.142 1.00 58.44 99 ASN A C 1
ATOM 832 O O . ASN A 1 99 ? -1.477 -24.240 -16.778 1.00 58.44 99 ASN A O 1
#

Radius of gyration: 20.6 Å; chains: 1; bounding box: 41×39×60 Å

InterPro domains:
  IPR002611 IstB-like ATP-binding domain [PF01695] (11-99)